Protein AF-A0A1F6Y5P2-F1 (afdb_monomer)

Structure (mmCIF, N/CA/C/O backbone):
data_AF-A0A1F6Y5P2-F1
#
_entry.id   AF-A0A1F6Y5P2-F1
#
loop_
_atom_site.group_PDB
_atom_site.id
_atom_site.type_symbol
_atom_site.label_atom_id
_atom_site.label_alt_id
_atom_site.label_comp_id
_atom_site.label_asym_id
_atom_site.label_entity_id
_atom_site.label_seq_id
_atom_site.pdbx_PDB_ins_code
_atom_site.Cartn_x
_atom_site.Cartn_y
_atom_site.Cartn_z
_atom_site.occupancy
_atom_site.B_iso_or_equiv
_atom_site.auth_seq_id
_atom_site.auth_comp_id
_atom_site.auth_asym_id
_atom_site.auth_atom_id
_atom_site.pdbx_PDB_model_num
ATOM 1 N N . MET A 1 1 ? -46.418 22.528 -17.786 1.00 38.88 1 MET A N 1
ATOM 2 C CA . MET A 1 1 ? -45.565 21.325 -17.899 1.00 38.88 1 MET A CA 1
ATOM 3 C C . MET A 1 1 ? -44.281 21.585 -17.132 1.00 38.88 1 MET A C 1
ATOM 5 O O . MET A 1 1 ? -43.464 22.357 -17.607 1.00 38.88 1 MET A O 1
ATOM 9 N N . ILE A 1 2 ? -44.121 21.006 -15.942 1.00 45.91 2 ILE A N 1
ATOM 10 C CA . ILE A 1 2 ? -42.828 20.986 -15.246 1.00 45.91 2 ILE A CA 1
ATOM 11 C C . ILE A 1 2 ? -42.398 19.525 -15.236 1.00 45.91 2 ILE A C 1
ATOM 13 O O . ILE A 1 2 ? -43.047 18.684 -14.620 1.00 45.91 2 ILE A O 1
ATOM 17 N N . ASN A 1 3 ? -41.362 19.224 -16.012 1.00 50.91 3 ASN A N 1
ATOM 18 C CA . ASN A 1 3 ? -40.795 17.891 -16.118 1.00 50.91 3 ASN A CA 1
ATOM 19 C C . ASN A 1 3 ? -39.737 17.744 -15.020 1.00 50.91 3 ASN A C 1
ATOM 21 O O . ASN A 1 3 ? -38.602 18.189 -15.178 1.00 50.91 3 ASN A O 1
ATOM 25 N N . ILE A 1 4 ? -40.143 17.192 -13.877 1.00 66.69 4 ILE A N 1
ATOM 26 C CA . ILE A 1 4 ? -39.240 16.874 -12.771 1.00 66.69 4 ILE A CA 1
ATOM 27 C C . ILE A 1 4 ? -38.810 15.429 -12.959 1.00 66.69 4 ILE A C 1
ATOM 29 O O . ILE A 1 4 ? -39.488 14.520 -12.497 1.00 66.69 4 ILE A O 1
ATOM 33 N N . ASN A 1 5 ? -37.715 15.203 -13.672 1.00 67.44 5 ASN A N 1
ATOM 34 C CA . ASN A 1 5 ? -36.987 13.946 -13.560 1.00 67.44 5 ASN A CA 1
ATOM 35 C C . ASN A 1 5 ? -35.669 14.059 -14.298 1.00 67.44 5 ASN A C 1
ATOM 37 O O . ASN A 1 5 ? -35.702 13.980 -15.518 1.00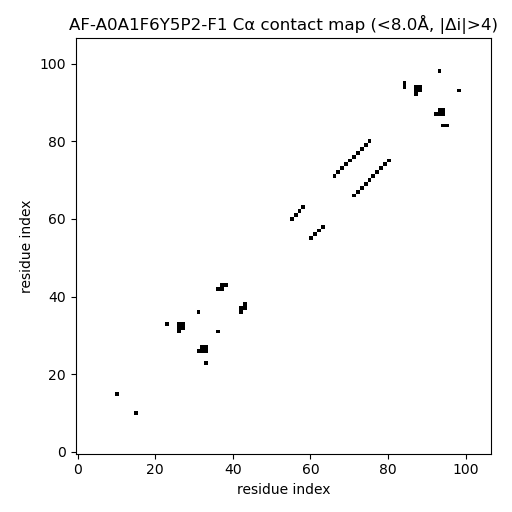 67.44 5 ASN A O 1
ATOM 41 N N . ARG A 1 6 ? -34.555 14.206 -13.560 1.00 64.56 6 ARG A N 1
ATOM 42 C CA . ARG A 1 6 ? -33.259 13.524 -13.785 1.00 64.56 6 ARG A CA 1
ATOM 43 C C . ARG A 1 6 ? -32.299 13.781 -12.611 1.00 64.56 6 ARG A C 1
ATOM 45 O O . ARG A 1 6 ? -31.467 14.672 -12.687 1.00 64.56 6 ARG A O 1
ATOM 52 N N . TYR A 1 7 ? -32.362 12.948 -11.573 1.00 56.75 7 TYR A N 1
ATOM 53 C CA . TYR A 1 7 ? -31.217 12.696 -10.685 1.00 56.75 7 TYR A CA 1
ATOM 54 C C . TYR A 1 7 ? -31.185 11.214 -10.304 1.00 56.75 7 TYR A C 1
ATOM 56 O O . TYR A 1 7 ? -31.395 10.841 -9.159 1.00 56.75 7 TYR A O 1
ATOM 64 N N . PHE A 1 8 ? -30.911 10.354 -11.286 1.00 57.56 8 PHE A N 1
ATOM 65 C CA . PHE A 1 8 ? -30.333 9.038 -11.003 1.00 57.56 8 PHE A CA 1
ATOM 66 C C . PHE A 1 8 ? -28.807 9.178 -11.058 1.00 57.56 8 PHE A C 1
ATOM 68 O O . PHE A 1 8 ? -28.141 8.699 -11.970 1.00 57.56 8 PHE A O 1
ATOM 75 N N . GLY A 1 9 ? -28.265 9.945 -10.111 1.00 62.66 9 GLY A N 1
ATOM 76 C CA . GLY A 1 9 ? -26.845 9.908 -9.783 1.00 62.66 9 GLY A CA 1
ATOM 77 C C . GLY A 1 9 ? -26.668 8.909 -8.649 1.00 62.66 9 GLY A C 1
ATOM 78 O O . GLY A 1 9 ? -27.421 8.963 -7.679 1.00 62.66 9 GLY A O 1
ATOM 79 N N . GLY A 1 10 ? -25.712 7.986 -8.768 1.00 70.50 10 GLY A N 1
ATOM 80 C CA . GLY A 1 10 ? -25.313 7.140 -7.641 1.00 70.50 10 GLY A CA 1
ATOM 81 C C . GLY A 1 10 ? -24.970 7.981 -6.406 1.00 70.50 10 GLY A C 1
ATOM 82 O O . GLY A 1 10 ? -24.742 9.190 -6.507 1.00 70.50 10 GLY A O 1
ATOM 83 N N . ILE A 1 11 ? -24.947 7.355 -5.230 1.00 77.44 11 ILE A N 1
ATOM 84 C CA . ILE A 1 11 ? -24.641 8.063 -3.982 1.00 77.44 11 ILE A CA 1
ATOM 85 C C . ILE A 1 11 ? -23.246 8.690 -4.119 1.00 77.44 11 ILE A C 1
ATOM 87 O O . ILE A 1 11 ? -22.252 7.986 -4.289 1.00 77.44 11 ILE A O 1
ATOM 91 N N . SER A 1 12 ? -23.172 10.022 -4.091 1.00 87.69 12 SER A N 1
ATOM 92 C CA . SER A 1 12 ? -21.899 10.742 -4.122 1.00 87.69 12 SER A CA 1
ATOM 93 C C . SER A 1 12 ? -21.115 10.474 -2.835 1.00 87.69 12 SER A C 1
ATOM 95 O O . SER A 1 12 ? -21.706 10.189 -1.795 1.00 87.69 12 SER A O 1
ATOM 97 N N . ILE A 1 13 ? -19.785 10.607 -2.865 1.00 89.38 13 ILE A N 1
ATOM 98 C CA . ILE A 1 13 ? -18.936 10.427 -1.669 1.00 89.38 13 ILE A CA 1
ATOM 99 C C . ILE A 1 13 ? -19.420 11.323 -0.515 1.00 89.38 13 ILE A C 1
ATOM 101 O O . ILE A 1 13 ? -19.518 10.875 0.624 1.00 89.38 13 ILE A O 1
ATOM 105 N N . LEU A 1 14 ? -19.818 12.563 -0.823 1.00 88.69 14 LEU A N 1
ATOM 106 C CA . LEU A 1 14 ? -20.424 13.482 0.146 1.00 88.69 14 LEU A CA 1
ATOM 107 C C . LEU A 1 14 ? -21.756 12.956 0.699 1.00 88.69 14 LEU A C 1
ATOM 109 O O . LEU A 1 14 ? -22.011 13.088 1.892 1.00 88.69 14 LEU A O 1
ATOM 113 N N . GLY A 1 15 ? -22.581 12.328 -0.141 1.00 90.38 15 GLY A N 1
ATOM 114 C CA . GLY A 1 15 ? -23.816 11.669 0.281 1.00 90.38 15 GLY A CA 1
ATOM 115 C C . GLY A 1 15 ? -23.567 10.489 1.224 1.00 90.38 15 GLY A C 1
ATOM 116 O O . GLY A 1 15 ? -24.272 10.360 2.220 1.00 90.38 15 GLY A O 1
ATOM 117 N N . VAL A 1 16 ? -22.539 9.672 0.968 1.00 93.56 16 VAL A N 1
ATOM 118 C CA . VAL A 1 16 ? -22.152 8.556 1.854 1.00 93.56 16 VAL A CA 1
ATOM 119 C C . VAL A 1 16 ? -21.663 9.073 3.209 1.00 93.56 16 VAL A C 1
ATOM 121 O O . VAL A 1 16 ? -22.075 8.556 4.245 1.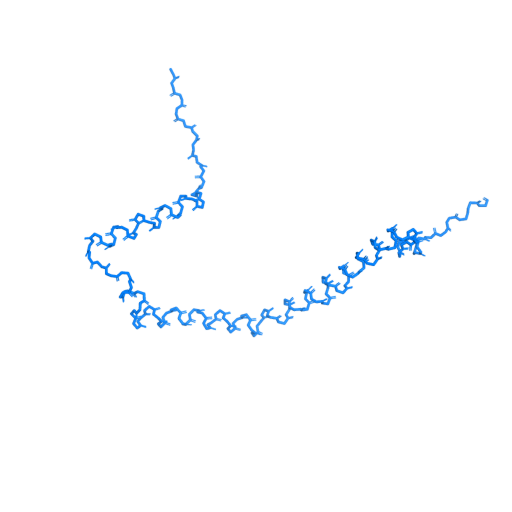00 93.56 16 VAL A O 1
ATOM 124 N N . LEU A 1 17 ? -20.828 10.116 3.222 1.00 93.12 17 LEU A N 1
ATOM 125 C CA . LEU A 1 17 ? -20.340 10.724 4.464 1.00 93.12 17 LEU A CA 1
ATOM 126 C C . LEU A 1 17 ? -21.482 11.343 5.278 1.00 93.12 17 LEU A C 1
ATOM 128 O O . LEU A 1 17 ? -21.575 11.107 6.482 1.00 93.12 17 LEU A O 1
ATOM 132 N N . LEU A 1 18 ? -22.379 12.084 4.620 1.00 94.06 18 LEU A N 1
ATOM 133 C CA . LEU A 1 18 ? -23.557 12.664 5.263 1.00 94.06 18 LEU A CA 1
ATOM 134 C C . LEU A 1 18 ? -24.466 11.574 5.848 1.00 94.06 18 LEU A C 1
ATOM 136 O O . LEU A 1 18 ? -24.914 11.695 6.986 1.00 94.06 18 LEU A O 1
ATOM 140 N N . LEU A 1 19 ? -24.695 10.491 5.101 1.00 93.88 19 LEU A N 1
ATOM 141 C CA . LEU A 1 19 ? -25.454 9.337 5.578 1.00 93.88 19 LEU A CA 1
ATOM 142 C C . LEU A 1 19 ? -24.794 8.698 6.810 1.00 93.88 19 LEU A C 1
ATOM 144 O O . LEU A 1 19 ? -25.487 8.391 7.777 1.00 93.88 19 LEU A O 1
ATOM 148 N N . GLY A 1 20 ? -23.465 8.559 6.812 1.00 93.62 20 GLY A N 1
ATOM 149 C CA . GLY A 1 20 ? -22.704 8.076 7.967 1.00 93.62 20 GLY A CA 1
ATOM 150 C C . GLY A 1 20 ? -22.909 8.942 9.213 1.00 93.62 20 GLY A C 1
ATOM 151 O O . GLY A 1 20 ? -23.187 8.413 10.288 1.00 93.62 20 GLY A O 1
ATOM 152 N N . VAL A 1 21 ? -22.865 10.270 9.066 1.00 94.50 21 VAL A N 1
ATOM 153 C CA . VAL A 1 21 ? -23.144 11.211 10.167 1.00 94.50 21 VAL A CA 1
ATOM 154 C C . VAL A 1 21 ? -24.576 11.051 10.685 1.00 94.50 21 VAL A C 1
ATOM 156 O O . VAL A 1 21 ? -24.782 10.990 11.896 1.00 94.50 21 VAL A O 1
ATOM 159 N N . ILE A 1 22 ? -25.568 10.928 9.797 1.00 95.69 22 ILE A N 1
ATOM 160 C CA . ILE A 1 22 ? -26.972 10.721 10.191 1.00 95.69 22 ILE A CA 1
ATOM 161 C C . ILE A 1 22 ? -27.128 9.419 10.987 1.00 95.69 22 ILE A C 1
ATOM 163 O O . ILE A 1 22 ? -27.766 9.422 12.037 1.00 95.69 22 ILE A O 1
ATOM 167 N N . ILE A 1 23 ? -26.512 8.322 10.542 1.00 94.38 23 ILE A N 1
ATOM 168 C CA . ILE A 1 23 ? -26.548 7.035 11.252 1.00 94.38 23 ILE A CA 1
ATOM 169 C C . ILE A 1 23 ? -25.933 7.165 12.653 1.00 94.38 23 ILE A C 1
ATOM 171 O O . ILE A 1 23 ? -26.537 6.720 13.628 1.00 94.38 23 ILE A O 1
ATOM 175 N N . ILE A 1 24 ? -24.777 7.825 12.774 1.00 92.69 24 ILE A N 1
ATOM 176 C CA . ILE A 1 24 ? -24.115 8.091 14.062 1.00 92.69 24 ILE A CA 1
ATOM 177 C C . ILE A 1 24 ? -25.040 8.870 15.009 1.00 92.69 24 ILE A C 1
ATOM 179 O O . ILE A 1 24 ? -25.155 8.515 16.185 1.00 92.69 24 ILE A O 1
ATOM 183 N N . LEU A 1 25 ? -25.734 9.897 14.507 1.00 92.94 25 LEU A N 1
ATOM 184 C CA . LEU A 1 25 ? -26.686 10.685 15.294 1.00 92.94 25 LEU A CA 1
ATOM 185 C C . LEU A 1 25 ? -27.891 9.848 15.748 1.00 92.94 25 LEU A C 1
ATOM 187 O O . LEU A 1 25 ? -28.284 9.938 16.910 1.00 92.94 25 LEU A O 1
ATOM 191 N N . VAL A 1 26 ? -28.446 9.004 14.872 1.00 94.75 26 VAL A N 1
ATOM 192 C CA . VAL A 1 26 ? -29.565 8.102 15.203 1.00 94.75 26 VAL A CA 1
ATOM 193 C C . VAL A 1 26 ? -29.157 7.104 16.290 1.00 94.75 26 VAL A C 1
ATOM 195 O O . VAL A 1 26 ? -29.863 6.957 17.283 1.00 94.75 26 VAL A O 1
ATOM 198 N N . ILE A 1 27 ? -27.996 6.460 16.158 1.00 91.94 27 ILE A N 1
ATOM 199 C CA . ILE A 1 27 ? -27.459 5.530 17.167 1.00 91.94 27 ILE A CA 1
ATOM 200 C C . ILE A 1 27 ? -27.227 6.253 18.505 1.00 91.94 27 ILE A C 1
ATOM 202 O O . ILE A 1 27 ? -27.603 5.742 19.564 1.00 91.94 27 ILE A O 1
ATOM 206 N N . SER A 1 28 ? -26.686 7.474 18.456 1.00 89.50 28 SER A N 1
ATOM 207 C CA . SER A 1 28 ? -26.468 8.303 19.648 1.00 89.50 28 SER A CA 1
ATOM 208 C C . SER A 1 28 ? -27.785 8.695 20.333 1.00 89.50 28 SER A C 1
ATOM 210 O O . SER A 1 28 ? -27.850 8.705 21.562 1.00 89.50 28 SER A O 1
ATOM 212 N N . TYR A 1 29 ? -28.857 8.957 19.571 1.00 92.75 29 TYR A N 1
ATOM 213 C CA . TYR A 1 29 ? -30.198 9.233 20.110 1.00 92.75 29 TYR A CA 1
ATOM 214 C C . TYR A 1 29 ? -30.741 8.058 20.938 1.00 92.75 29 TYR A C 1
ATOM 216 O O . TYR A 1 29 ? -31.316 8.265 22.006 1.00 92.75 29 TYR A O 1
ATOM 224 N N . PHE A 1 30 ? -30.476 6.821 20.509 1.00 94.06 30 PHE A N 1
ATOM 225 C CA . PHE A 1 30 ? -30.816 5.610 21.264 1.00 94.06 30 PHE A CA 1
ATOM 226 C C . PHE A 1 30 ? -29.888 5.336 22.462 1.00 94.06 30 PHE A C 1
ATOM 228 O O . PHE A 1 30 ? -30.015 4.294 23.103 1.00 94.06 30 PHE A O 1
ATOM 235 N N . LYS A 1 31 ? -28.976 6.262 22.797 1.00 89.31 31 LYS A N 1
ATOM 236 C CA . LYS A 1 31 ? -27.977 6.137 23.876 1.00 89.31 31 LYS A CA 1
ATOM 237 C C . LYS A 1 31 ? -27.042 4.935 23.712 1.00 89.31 31 LYS A C 1
ATOM 239 O O . LYS A 1 31 ? -26.474 4.451 24.690 1.00 89.31 31 LYS A O 1
ATOM 244 N N . ILE A 1 32 ? -26.863 4.461 22.482 1.00 91.38 32 ILE A N 1
ATOM 245 C CA . ILE A 1 32 ? -25.899 3.410 22.172 1.00 91.38 32 ILE A CA 1
ATOM 246 C C . ILE A 1 32 ? -24.533 4.076 22.002 1.00 91.38 32 ILE A C 1
ATOM 248 O O . ILE A 1 32 ? -24.347 4.933 21.138 1.00 91.38 32 ILE A O 1
ATOM 252 N N . SER A 1 33 ? -23.566 3.685 22.832 1.00 89.25 33 SER A N 1
ATOM 253 C CA . SER A 1 33 ? -22.187 4.153 22.698 1.00 89.25 33 SER A CA 1
ATOM 254 C C . SER A 1 33 ? -21.513 3.447 21.523 1.00 89.25 33 SER A C 1
ATOM 256 O O . SER A 1 33 ? -21.253 2.247 21.579 1.00 89.25 33 SER A O 1
ATOM 258 N N . ILE A 1 34 ? -21.201 4.200 20.465 1.00 87.75 34 ILE A N 1
ATOM 259 C CA . ILE A 1 34 ? -20.455 3.689 19.302 1.00 87.75 34 ILE A CA 1
ATOM 260 C C . ILE A 1 34 ? -19.093 3.155 19.737 1.00 87.75 34 ILE A C 1
ATOM 262 O O . ILE A 1 34 ? -18.667 2.110 19.260 1.00 87.75 34 ILE A O 1
ATOM 266 N N . GLN A 1 35 ? -18.443 3.841 20.679 1.00 89.50 35 GLN A N 1
ATOM 267 C CA . GLN A 1 35 ? -17.178 3.396 21.247 1.00 89.50 35 GLN A CA 1
ATOM 268 C C . GLN A 1 35 ? -17.322 2.014 21.891 1.00 89.50 35 GLN A C 1
ATOM 270 O O . GLN A 1 35 ? -16.558 1.119 21.560 1.00 89.50 35 GLN A O 1
ATOM 275 N N . ALA A 1 36 ? -18.344 1.803 22.727 1.00 89.94 36 ALA A N 1
ATOM 276 C CA . ALA A 1 36 ? -18.565 0.511 23.378 1.00 89.94 36 ALA A CA 1
ATOM 277 C C . ALA A 1 36 ? -18.849 -0.617 22.373 1.00 89.94 36 ALA A C 1
ATOM 279 O O . ALA A 1 36 ? -18.439 -1.754 22.587 1.00 89.94 36 ALA A O 1
ATOM 280 N N . VAL A 1 37 ? -19.529 -0.307 21.264 1.00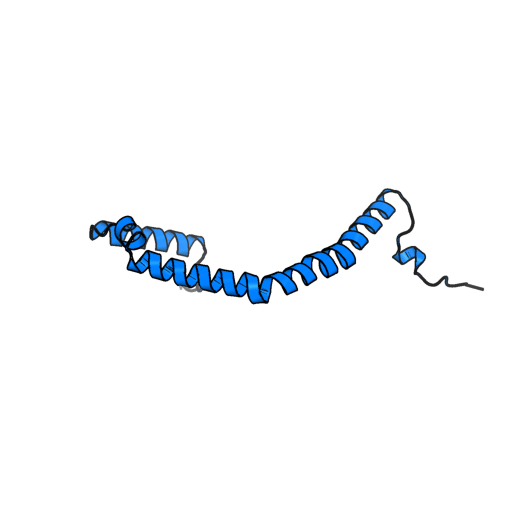 88.62 37 VAL A N 1
ATOM 281 C CA . VAL A 1 37 ? -19.761 -1.272 20.182 1.00 88.62 37 VAL A CA 1
ATOM 282 C C . VAL A 1 37 ? -18.453 -1.593 19.461 1.00 88.62 37 VAL A C 1
ATOM 284 O O . VAL A 1 37 ? -18.127 -2.763 19.304 1.00 88.62 37 VAL A O 1
ATOM 287 N N . VAL A 1 38 ? -17.672 -0.587 19.062 1.00 89.06 38 VAL A N 1
ATOM 288 C CA . VAL A 1 38 ? -16.408 -0.791 18.334 1.00 89.06 38 VAL A CA 1
ATOM 289 C C . VAL A 1 38 ? -15.359 -1.483 19.205 1.00 89.06 38 VAL A C 1
ATOM 291 O O . VAL A 1 38 ? -14.647 -2.353 18.716 1.00 89.06 38 VAL A O 1
ATOM 294 N N . GLU A 1 39 ? -15.274 -1.139 20.487 1.00 92.00 39 GLU A N 1
ATOM 295 C CA . GLU A 1 39 ? -14.330 -1.716 21.453 1.00 92.00 39 GLU A CA 1
ATOM 296 C C . GLU A 1 39 ? -14.810 -3.049 22.046 1.00 92.00 39 GLU A C 1
ATOM 298 O O . GLU A 1 39 ? -14.083 -3.667 22.824 1.00 92.00 39 GLU A O 1
ATOM 303 N N . SER A 1 40 ? -16.010 -3.519 21.680 1.00 93.75 40 SER A N 1
ATOM 304 C CA . SER A 1 40 ? -16.505 -4.819 22.139 1.00 93.75 40 SER A CA 1
ATOM 305 C C . SER A 1 40 ? -15.555 -5.953 21.722 1.00 93.75 40 SER A C 1
ATOM 307 O O . SER A 1 40 ? -15.016 -5.918 20.607 1.00 93.75 40 SER A O 1
ATOM 309 N N . PRO A 1 41 ? -15.355 -6.978 22.573 1.00 92.00 41 PRO A N 1
ATOM 310 C CA . PRO A 1 41 ? -14.517 -8.129 22.241 1.00 92.00 41 PRO A CA 1
ATOM 311 C C . PRO A 1 41 ? -14.904 -8.789 20.912 1.00 92.00 41 PRO A C 1
ATOM 313 O O . PRO A 1 41 ? -14.034 -9.205 20.150 1.00 92.00 41 PRO A O 1
ATOM 316 N N . GLU A 1 42 ? -16.199 -8.836 20.600 1.00 92.31 42 GLU A N 1
ATOM 317 C CA . GLU A 1 42 ? -16.734 -9.412 19.369 1.00 92.31 42 GLU A CA 1
ATOM 318 C C . GLU A 1 42 ? -16.360 -8.570 18.143 1.00 92.31 42 GLU A C 1
ATOM 320 O O . GLU A 1 42 ? -15.925 -9.110 17.122 1.00 92.31 42 GLU A O 1
ATOM 325 N N . SER A 1 43 ? -16.487 -7.242 18.235 1.00 90.19 43 SER A N 1
ATOM 326 C CA . SER A 1 43 ? -16.141 -6.345 17.126 1.00 90.19 43 SER A CA 1
ATOM 327 C C . SER A 1 43 ? -14.635 -6.288 16.893 1.00 90.19 43 SER A C 1
ATOM 329 O O . SER A 1 43 ? -14.195 -6.365 15.745 1.00 90.19 43 SER A O 1
ATOM 331 N N . GLN A 1 44 ? -13.838 -6.225 17.963 1.00 94.88 44 GLN A N 1
ATOM 332 C CA . GLN A 1 44 ? -12.378 -6.282 17.880 1.00 94.88 44 GLN A CA 1
ATOM 333 C C . GLN A 1 44 ? -11.897 -7.628 17.326 1.00 94.88 44 GLN A C 1
ATOM 335 O O . GLN A 1 44 ? -11.041 -7.652 16.443 1.00 94.88 44 GLN A O 1
ATOM 340 N N . GLY A 1 45 ? -12.485 -8.742 17.773 1.00 92.94 45 GLY A N 1
ATOM 341 C CA . GLY A 1 45 ? -12.168 -10.079 17.269 1.00 92.94 45 GLY A CA 1
ATOM 342 C C . GLY A 1 45 ? -12.461 -10.232 15.776 1.00 92.94 45 GLY A C 1
ATOM 343 O O . GLY A 1 45 ? -11.607 -10.702 15.025 1.00 92.94 45 GLY A O 1
ATOM 344 N N . ASN A 1 46 ? -13.627 -9.765 15.318 1.00 91.12 46 ASN A N 1
ATOM 345 C CA . ASN A 1 46 ? -13.993 -9.792 13.900 1.00 91.12 46 ASN A CA 1
ATOM 346 C C . ASN A 1 46 ? -13.089 -8.893 13.048 1.00 91.12 46 ASN A C 1
ATOM 348 O O . ASN A 1 46 ? -12.655 -9.296 11.968 1.00 91.12 46 ASN A O 1
ATOM 352 N N . PHE A 1 47 ? -12.791 -7.682 13.528 1.00 92.88 47 PHE A N 1
ATOM 353 C CA . PHE A 1 47 ? -11.901 -6.765 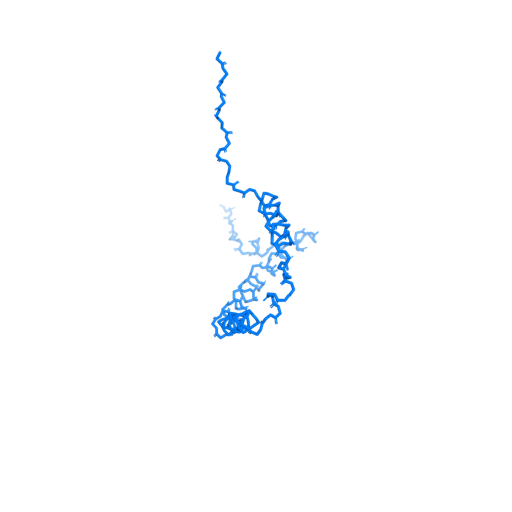12.823 1.00 92.88 47 PHE A CA 1
ATOM 354 C C . PHE A 1 47 ? -10.486 -7.337 12.718 1.00 92.88 47 PHE A C 1
ATOM 356 O O . PHE A 1 47 ? -9.922 -7.341 11.625 1.00 92.88 47 PHE A O 1
ATOM 363 N N . SER A 1 48 ? -9.946 -7.883 13.815 1.00 91.62 48 SER A N 1
ATOM 364 C CA . SER A 1 48 ? -8.641 -8.554 13.819 1.00 91.62 48 SER A CA 1
ATOM 365 C C . SER A 1 48 ? -8.636 -9.729 12.852 1.00 91.62 48 SER A C 1
ATOM 367 O O . SER A 1 48 ? -7.757 -9.799 12.008 1.00 91.62 48 SER A O 1
ATOM 369 N N . TYR A 1 49 ? -9.654 -10.595 12.875 1.00 90.44 49 TYR A N 1
ATOM 370 C CA . TYR A 1 49 ? -9.738 -11.735 11.961 1.00 90.44 49 TYR A CA 1
ATOM 371 C C . TYR A 1 49 ? -9.662 -11.315 10.487 1.00 90.44 49 TYR A C 1
ATOM 373 O O . TYR A 1 49 ? -8.894 -11.890 9.711 1.00 90.44 49 TYR A O 1
ATOM 381 N N . VAL A 1 50 ? -10.425 -10.290 10.093 1.00 92.25 50 VAL A N 1
ATOM 382 C CA . VAL A 1 50 ? -10.414 -9.782 8.713 1.00 92.25 50 VAL A CA 1
ATOM 383 C C . VAL A 1 50 ? -9.088 -9.098 8.388 1.00 92.25 50 VAL A C 1
ATOM 385 O O . VAL A 1 50 ? -8.539 -9.326 7.307 1.00 92.25 50 VAL A O 1
ATOM 388 N N . ALA A 1 51 ? -8.558 -8.280 9.298 1.00 91.19 51 ALA A N 1
ATOM 389 C CA . ALA A 1 51 ? -7.294 -7.577 9.109 1.00 91.19 51 ALA A CA 1
ATOM 390 C C . ALA A 1 51 ? -6.115 -8.553 8.983 1.00 91.19 51 ALA A C 1
ATOM 392 O O . ALA A 1 51 ? -5.318 -8.432 8.052 1.00 91.19 51 ALA A O 1
ATOM 393 N N . ASP A 1 52 ? -6.041 -9.553 9.858 1.00 94.12 52 ASP A N 1
ATOM 394 C CA . ASP A 1 52 ? -4.999 -10.576 9.873 1.00 94.12 52 ASP A CA 1
ATOM 395 C C . ASP A 1 52 ? -5.090 -11.471 8.638 1.00 94.12 52 ASP A C 1
ATOM 397 O O . ASP A 1 52 ? -4.079 -11.702 7.973 1.00 94.12 52 ASP A O 1
ATOM 401 N N . SER A 1 53 ? -6.301 -11.889 8.254 1.00 92.81 53 SER A N 1
ATOM 402 C CA . SER A 1 53 ? -6.524 -12.651 7.019 1.00 92.81 53 SER A CA 1
ATOM 403 C C . SER A 1 53 ? -6.102 -11.849 5.790 1.00 92.81 53 SER A C 1
ATOM 405 O O . SER A 1 53 ? -5.372 -12.347 4.937 1.00 92.81 53 SER A O 1
ATOM 407 N N . SER A 1 54 ? -6.495 -10.576 5.715 1.00 92.44 54 SER A N 1
ATOM 408 C CA . SER A 1 54 ? -6.121 -9.691 4.605 1.00 92.44 54 SER A CA 1
ATOM 409 C C . SER A 1 54 ? -4.610 -9.465 4.553 1.00 92.44 54 SER A C 1
ATOM 411 O O . SER A 1 54 ? -4.012 -9.462 3.477 1.00 92.44 54 SER A O 1
ATOM 413 N N . ARG A 1 55 ? -3.970 -9.314 5.718 1.00 94.06 55 ARG A N 1
ATOM 414 C CA . ARG A 1 55 ? -2.521 -9.153 5.839 1.00 94.06 55 ARG A CA 1
ATOM 415 C C . ARG A 1 55 ? -1.772 -10.420 5.440 1.00 94.06 55 ARG A C 1
ATOM 417 O O . ARG A 1 55 ? -0.751 -10.302 4.767 1.00 94.06 55 ARG A O 1
ATOM 424 N N . SER A 1 56 ? -2.258 -11.599 5.822 1.00 93.88 56 SER A N 1
ATOM 425 C CA . SER A 1 56 ? -1.712 -12.884 5.370 1.00 93.88 56 SER A CA 1
ATOM 426 C C . SER A 1 56 ? -1.859 -13.015 3.860 1.00 93.88 56 SER A C 1
ATOM 428 O O . SER A 1 56 ? -0.855 -13.185 3.181 1.00 93.88 56 SER A O 1
ATOM 430 N N . VAL A 1 57 ? -3.048 -12.776 3.297 1.00 95.50 57 VAL A N 1
ATOM 431 C CA . VAL A 1 57 ? -3.252 -12.823 1.840 1.00 95.50 57 VAL A CA 1
ATOM 432 C C . VAL A 1 57 ? -2.298 -11.877 1.107 1.00 95.50 57 VAL A C 1
ATOM 434 O O . VAL A 1 57 ? -1.663 -12.260 0.120 1.00 95.50 57 VAL A O 1
ATOM 437 N N . TRP A 1 58 ? -2.147 -10.649 1.607 1.00 94.94 58 TRP A N 1
ATOM 438 C CA . TRP A 1 58 ? -1.191 -9.702 1.053 1.00 94.94 58 TRP A CA 1
ATOM 439 C C . TRP A 1 58 ? 0.242 -10.230 1.131 1.00 94.94 58 TRP A C 1
ATOM 441 O O . TRP A 1 58 ? 0.926 -10.265 0.115 1.00 94.94 58 TRP A O 1
ATOM 451 N N . ASN A 1 59 ? 0.705 -10.652 2.305 1.00 96.06 59 ASN A N 1
ATOM 452 C CA . ASN A 1 59 ? 2.095 -11.062 2.501 1.00 96.06 59 ASN A CA 1
ATOM 453 C C . ASN A 1 59 ? 2.451 -12.359 1.770 1.00 96.06 59 ASN A C 1
ATOM 455 O O . ASN A 1 59 ? 3.540 -12.439 1.200 1.00 96.06 59 ASN A O 1
ATOM 459 N N . ASP A 1 60 ? 1.543 -13.329 1.770 1.00 95.69 60 ASP A N 1
ATOM 460 C CA . ASP A 1 60 ? 1.801 -14.687 1.302 1.00 95.69 60 ASP A CA 1
ATOM 461 C C . ASP A 1 60 ? 1.603 -14.811 -0.213 1.00 95.69 60 ASP A C 1
ATOM 463 O O . ASP A 1 60 ? 2.337 -15.549 -0.871 1.00 95.69 60 ASP A O 1
ATOM 467 N N . TYR A 1 61 ? 0.668 -14.044 -0.792 1.00 93.25 61 TYR A N 1
ATOM 468 C CA . TYR A 1 61 ? 0.314 -14.177 -2.209 1.00 93.25 61 TYR A CA 1
ATOM 469 C C . TYR A 1 61 ? 0.592 -12.933 -3.046 1.00 93.25 61 TYR A C 1
ATOM 471 O O . TYR A 1 61 ? 1.069 -13.060 -4.171 1.00 93.25 61 TYR A O 1
ATOM 479 N N . LEU A 1 62 ? 0.302 -11.731 -2.541 1.00 96.00 62 LEU A N 1
ATOM 480 C CA . LEU A 1 62 ? 0.284 -10.526 -3.384 1.00 96.00 62 LEU A CA 1
ATOM 481 C C . LEU A 1 62 ? 1.575 -9.713 -3.320 1.00 96.00 62 LEU A C 1
ATOM 483 O O . LEU A 1 62 ? 1.964 -9.099 -4.310 1.00 96.00 62 LEU A O 1
ATOM 487 N N . LYS A 1 63 ? 2.274 -9.730 -2.187 1.00 96.44 63 LYS A N 1
ATOM 488 C CA . LYS A 1 63 ? 3.440 -8.885 -1.932 1.00 96.44 63 LYS A CA 1
ATOM 489 C C . LYS A 1 63 ? 4.549 -9.139 -2.944 1.00 96.44 63 LYS A C 1
ATOM 491 O O . LYS A 1 63 ? 5.077 -8.190 -3.510 1.00 96.44 63 LYS A O 1
ATOM 496 N N . ARG A 1 64 ? 4.889 -10.409 -3.179 1.00 94.75 64 ARG A N 1
ATOM 497 C CA . ARG A 1 64 ? 5.956 -10.805 -4.108 1.00 94.75 64 ARG A CA 1
ATOM 498 C C . ARG A 1 64 ? 5.651 -10.439 -5.569 1.00 94.75 64 ARG A C 1
ATOM 500 O O . ARG A 1 64 ? 6.499 -9.790 -6.181 1.00 94.75 64 ARG A O 1
ATOM 507 N N . PRO A 1 65 ? 4.492 -10.801 -6.153 1.00 94.81 65 PRO A N 1
ATOM 508 C CA . PRO A 1 65 ? 4.180 -10.390 -7.518 1.00 94.81 65 PRO A CA 1
ATOM 509 C C . PRO A 1 65 ? 4.022 -8.872 -7.634 1.00 94.81 65 PRO A C 1
ATOM 511 O O . PRO A 1 65 ? 4.535 -8.297 -8.587 1.00 94.81 65 PRO A O 1
ATOM 514 N N . ALA A 1 66 ? 3.410 -8.198 -6.655 1.00 95.81 66 ALA A N 1
ATOM 515 C CA . ALA A 1 66 ? 3.321 -6.739 -6.658 1.00 95.81 66 ALA A CA 1
ATOM 516 C C . ALA A 1 66 ? 4.707 -6.079 -6.628 1.00 95.81 66 ALA A C 1
ATOM 518 O O . ALA A 1 66 ? 4.953 -5.151 -7.393 1.00 95.81 66 ALA A O 1
ATOM 519 N N . SER A 1 67 ? 5.636 -6.579 -5.803 1.00 95.38 67 SER A N 1
ATOM 520 C CA . SER A 1 67 ? 7.002 -6.050 -5.764 1.00 95.38 67 SER A CA 1
ATOM 521 C C . SER A 1 67 ? 7.768 -6.303 -7.059 1.00 95.38 67 SER A C 1
ATOM 523 O O . SER A 1 67 ? 8.520 -5.431 -7.473 1.00 95.38 67 SER A O 1
ATOM 525 N N . TYR A 1 68 ? 7.564 -7.453 -7.705 1.00 93.81 68 TYR A N 1
ATOM 526 C CA . TYR A 1 68 ? 8.176 -7.760 -9.000 1.00 93.81 68 TYR A CA 1
ATOM 527 C C . TYR A 1 68 ? 7.654 -6.818 -10.094 1.00 93.81 68 TYR A C 1
ATOM 529 O O . TYR A 1 68 ? 8.427 -6.169 -10.791 1.00 93.81 68 TYR A O 1
ATOM 537 N N . LEU A 1 69 ? 6.329 -6.670 -10.201 1.00 95.75 69 LEU A N 1
ATOM 538 C CA . LEU A 1 69 ? 5.715 -5.764 -11.175 1.00 95.75 69 LEU A CA 1
ATOM 539 C C . LEU A 1 69 ? 6.142 -4.309 -10.951 1.00 95.75 69 LEU A C 1
ATOM 541 O O . LEU A 1 69 ? 6.363 -3.573 -11.909 1.00 95.75 69 LEU A O 1
ATOM 545 N N . TRP A 1 70 ? 6.255 -3.882 -9.695 1.00 96.06 70 TRP A N 1
ATOM 546 C CA . TRP A 1 70 ? 6.621 -2.509 -9.378 1.00 96.06 70 TRP A CA 1
ATOM 547 C 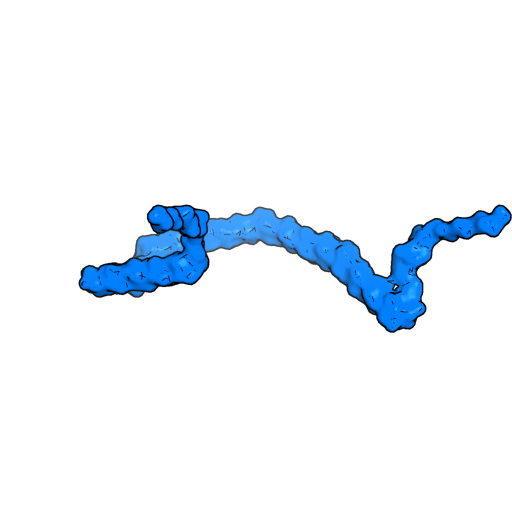C . TRP A 1 70 ? 8.108 -2.231 -9.598 1.00 96.06 70 TRP A C 1
ATOM 549 O O . TRP A 1 70 ? 8.452 -1.302 -10.321 1.00 96.06 70 TRP A O 1
ATOM 559 N N . ASN A 1 71 ? 8.992 -3.021 -8.991 1.00 94.38 71 ASN A N 1
ATOM 560 C CA . ASN A 1 71 ? 10.425 -2.742 -9.037 1.00 94.38 71 ASN A CA 1
ATOM 561 C C . ASN A 1 71 ? 11.027 -3.177 -10.376 1.00 94.38 71 ASN A C 1
ATOM 563 O O . ASN A 1 71 ? 11.627 -2.368 -11.075 1.00 94.38 71 ASN A O 1
ATOM 567 N N . ASP A 1 72 ? 10.795 -4.423 -10.775 1.00 92.00 72 ASP A N 1
ATOM 568 C CA . ASP A 1 72 ? 11.547 -5.016 -11.880 1.00 92.00 72 ASP A CA 1
ATOM 569 C C . ASP A 1 72 ? 10.934 -4.668 -13.241 1.00 92.00 72 ASP A C 1
ATOM 571 O O . ASP A 1 72 ? 11.640 -4.567 -14.239 1.00 92.00 72 ASP A O 1
ATOM 575 N N . ILE A 1 73 ? 9.613 -4.464 -13.308 1.00 92.31 73 ILE A N 1
ATOM 576 C CA . ILE A 1 73 ? 8.962 -4.046 -14.556 1.00 92.31 73 ILE A CA 1
ATOM 577 C C . ILE A 1 73 ? 8.810 -2.532 -14.603 1.00 92.31 73 ILE A C 1
ATOM 579 O O . ILE A 1 73 ? 9.343 -1.876 -15.496 1.00 92.31 73 ILE A O 1
ATOM 583 N N . PHE A 1 74 ? 8.048 -1.955 -13.675 1.00 93.50 74 PHE A N 1
ATOM 584 C CA . PHE A 1 74 ? 7.698 -0.547 -13.793 1.00 93.50 74 PHE A CA 1
ATOM 585 C C . PHE A 1 74 ? 8.904 0.368 -13.563 1.00 93.50 74 PHE A C 1
ATOM 587 O O . PHE A 1 74 ? 9.145 1.249 -14.386 1.00 93.50 74 PHE A O 1
ATOM 594 N N . ILE A 1 75 ? 9.674 0.169 -12.489 1.00 94.38 75 ILE A N 1
ATOM 595 C CA . ILE A 1 75 ? 10.841 1.015 -12.219 1.00 94.38 75 ILE A CA 1
ATOM 596 C C . ILE A 1 75 ? 11.957 0.724 -13.227 1.00 94.38 75 ILE A C 1
ATOM 598 O O . ILE A 1 75 ? 12.373 1.641 -13.938 1.00 94.38 75 ILE A O 1
ATOM 602 N N . ASP A 1 76 ? 12.419 -0.522 -13.317 1.00 91.44 76 ASP A N 1
ATOM 603 C CA . ASP A 1 76 ? 13.638 -0.837 -14.069 1.00 91.44 76 ASP A CA 1
ATOM 604 C C . ASP A 1 76 ? 13.4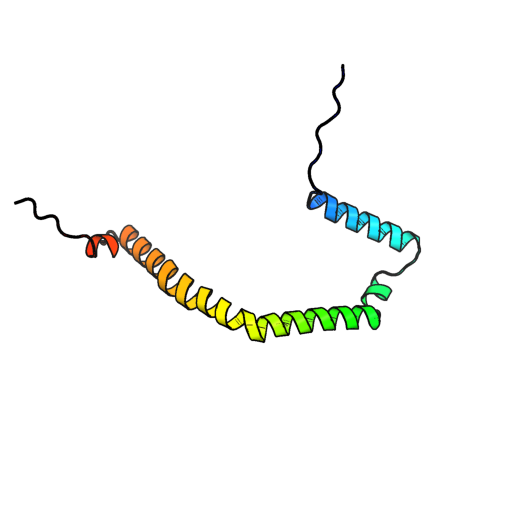58 -0.761 -15.589 1.00 91.44 76 ASP A C 1
ATOM 606 O O . ASP A 1 76 ? 14.294 -0.168 -16.273 1.00 91.44 76 ASP A O 1
ATOM 610 N N . ILE A 1 77 ? 12.367 -1.307 -16.138 1.00 88.25 77 ILE A N 1
ATOM 611 C CA . ILE A 1 77 ? 12.162 -1.315 -17.597 1.00 88.25 77 ILE A CA 1
ATOM 612 C C . ILE A 1 77 ? 11.601 0.025 -18.070 1.00 88.25 77 ILE A C 1
ATOM 614 O O . ILE A 1 77 ? 12.107 0.611 -19.027 1.00 88.25 77 ILE A O 1
ATOM 618 N N . PHE A 1 78 ? 10.540 0.515 -17.427 1.00 92.56 78 PHE A N 1
ATOM 619 C CA . PHE A 1 78 ? 9.834 1.696 -17.920 1.00 92.56 78 PHE A CA 1
ATOM 620 C C . PHE A 1 78 ? 10.402 3.004 -17.359 1.00 92.56 78 PH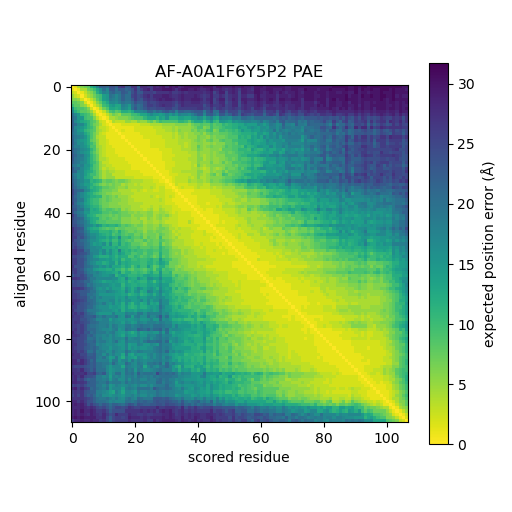E A C 1
ATOM 622 O O . PHE A 1 78 ? 10.820 3.876 -18.121 1.00 92.56 78 PHE A O 1
ATOM 629 N N . TRP A 1 79 ? 10.417 3.167 -16.035 1.00 96.06 79 TRP A N 1
ATOM 630 C CA . TRP A 1 79 ? 10.669 4.460 -15.396 1.00 96.06 79 TRP A CA 1
ATOM 631 C C . TRP A 1 79 ? 12.115 4.932 -15.561 1.00 96.06 79 TRP A C 1
ATOM 633 O O . TRP A 1 79 ? 12.346 6.095 -15.893 1.00 96.06 79 TRP A O 1
ATOM 643 N N . GLN A 1 80 ? 13.094 4.041 -15.384 1.00 94.56 80 GLN A N 1
ATOM 644 C CA . GLN A 1 80 ? 14.508 4.370 -15.586 1.00 94.56 80 GLN A CA 1
ATOM 645 C C . GLN A 1 80 ? 14.795 4.730 -17.044 1.00 94.56 80 GLN A C 1
ATOM 647 O O . GLN A 1 80 ? 15.401 5.769 -17.313 1.00 94.56 80 GLN A O 1
ATOM 652 N N . GLY A 1 81 ? 14.308 3.924 -17.994 1.00 91.75 81 GLY A N 1
ATOM 653 C CA . GLY A 1 81 ? 14.422 4.221 -19.423 1.00 91.75 81 GLY A CA 1
ATOM 654 C C . GLY A 1 81 ? 13.805 5.576 -19.771 1.00 91.75 81 GLY A C 1
ATOM 655 O O . GLY A 1 81 ? 14.439 6.400 -20.432 1.00 91.75 81 GLY A O 1
ATOM 656 N N . PHE A 1 82 ? 12.608 5.856 -19.254 1.00 94.31 82 PHE A N 1
ATOM 657 C CA . PHE A 1 82 ? 11.933 7.136 -19.440 1.00 94.31 82 PHE A CA 1
ATOM 658 C C . PHE A 1 82 ? 12.763 8.316 -18.912 1.00 94.31 82 PHE A C 1
ATOM 660 O O . PHE A 1 82 ? 13.068 9.240 -19.667 1.00 94.31 82 PHE A O 1
ATOM 667 N N . ILE A 1 83 ? 13.180 8.286 -17.642 1.00 96.44 83 ILE A N 1
ATOM 668 C CA . ILE A 1 83 ? 13.925 9.393 -17.025 1.00 96.44 83 ILE A CA 1
ATOM 669 C C . ILE A 1 83 ? 15.287 9.603 -17.694 1.00 96.44 83 ILE A C 1
ATOM 671 O O . ILE A 1 83 ? 15.682 10.749 -17.925 1.00 96.44 83 ILE A O 1
ATOM 675 N N . ASN A 1 84 ? 15.990 8.529 -18.056 1.00 95.38 84 ASN A N 1
ATOM 676 C CA . ASN A 1 84 ? 17.272 8.626 -18.750 1.00 95.38 84 ASN A CA 1
ATOM 677 C C . ASN A 1 84 ? 17.121 9.309 -20.111 1.00 95.38 84 ASN A C 1
ATOM 679 O O . ASN A 1 84 ? 17.875 10.232 -20.419 1.00 95.38 84 ASN A O 1
ATOM 683 N N . ASN A 1 85 ? 16.111 8.930 -20.893 1.00 94.25 85 ASN A N 1
ATOM 684 C CA . ASN A 1 85 ? 15.849 9.561 -22.184 1.00 94.25 85 ASN A CA 1
ATOM 685 C C . ASN A 1 85 ? 15.394 11.019 -22.034 1.00 94.25 85 ASN A C 1
ATOM 687 O O . ASN A 1 85 ? 15.889 11.886 -22.751 1.00 94.25 85 ASN A O 1
ATOM 691 N N . MET A 1 86 ? 14.564 11.332 -21.037 1.00 95.94 86 MET A N 1
ATOM 692 C CA . MET A 1 86 ? 14.199 12.719 -20.717 1.00 95.94 86 MET A CA 1
ATOM 693 C C . MET A 1 86 ? 15.418 13.573 -20.343 1.00 95.94 86 MET A C 1
ATOM 695 O O . MET A 1 86 ? 15.531 14.723 -20.770 1.00 95.94 86 MET A O 1
ATOM 699 N N . LYS A 1 87 ? 16.360 13.012 -19.578 1.00 96.38 87 LYS A N 1
ATOM 700 C CA . LYS A 1 87 ? 17.619 13.680 -19.234 1.00 96.38 87 LYS A CA 1
ATOM 701 C C . LYS A 1 87 ? 18.481 13.929 -20.474 1.00 96.38 87 LYS A C 1
ATOM 703 O O . LYS A 1 87 ? 19.014 15.023 -20.620 1.00 96.38 87 LYS A O 1
ATOM 708 N N . ARG A 1 88 ? 18.575 12.954 -21.382 1.00 95.25 88 ARG A N 1
ATOM 709 C CA . ARG A 1 88 ? 19.310 13.092 -22.651 1.00 95.25 88 ARG A CA 1
ATOM 710 C C . ARG A 1 88 ? 18.722 14.194 -23.526 1.00 95.25 88 ARG A C 1
ATOM 712 O O . ARG A 1 88 ? 19.479 15.051 -23.962 1.00 95.25 88 ARG A O 1
ATOM 719 N N . ILE A 1 89 ? 17.395 14.244 -23.676 1.00 94.88 89 ILE A N 1
ATOM 720 C CA . ILE A 1 89 ? 16.704 15.315 -24.416 1.00 94.88 89 ILE A CA 1
ATOM 721 C C . ILE A 1 89 ? 17.028 16.686 -23.816 1.00 94.88 89 ILE A C 1
ATOM 723 O O . ILE A 1 89 ? 17.394 17.607 -24.542 1.00 94.88 89 ILE A O 1
ATOM 727 N N . ARG A 1 90 ? 16.936 16.821 -22.487 1.00 95.38 90 ARG A N 1
ATOM 728 C CA . ARG A 1 90 ? 17.274 18.068 -21.783 1.00 95.38 90 ARG A CA 1
ATOM 729 C C . ARG A 1 90 ? 18.724 18.494 -22.029 1.00 95.38 90 ARG A C 1
ATOM 731 O O . ARG A 1 90 ? 18.986 19.679 -22.201 1.00 95.38 90 ARG A O 1
ATOM 738 N N . ASP A 1 91 ? 19.644 17.536 -22.035 1.00 96.75 91 ASP A N 1
ATOM 739 C CA . ASP A 1 91 ? 21.081 17.772 -22.195 1.00 96.75 91 ASP A CA 1
ATOM 740 C C . ASP A 1 91 ? 21.506 17.849 -23.684 1.00 96.75 91 ASP A C 1
ATOM 742 O O . ASP A 1 91 ? 22.691 17.996 -23.977 1.00 96.75 91 ASP A O 1
ATOM 746 N N . GLY A 1 92 ? 20.561 17.761 -24.632 1.00 92.88 92 GLY A N 1
ATOM 747 C CA . GLY A 1 92 ? 20.823 17.820 -26.076 1.00 92.88 92 GLY A CA 1
ATOM 748 C C . GLY A 1 92 ? 21.515 16.578 -26.654 1.00 92.88 92 GLY A C 1
ATOM 749 O O . GLY A 1 92 ? 22.135 16.656 -27.712 1.00 92.88 92 GLY A O 1
ATOM 750 N N . MET A 1 93 ? 21.442 15.440 -25.961 1.00 93.62 93 MET A N 1
ATOM 751 C CA . MET A 1 93 ? 22.033 14.165 -26.373 1.00 93.62 93 MET A CA 1
ATOM 752 C C . MET A 1 93 ? 21.005 13.262 -27.078 1.00 93.62 93 MET A C 1
ATOM 754 O O . MET A 1 93 ? 19.831 13.280 -26.700 1.00 93.62 93 MET A O 1
ATOM 758 N N . PRO A 1 94 ? 21.430 12.415 -28.037 1.00 91.06 94 PRO A N 1
ATOM 759 C CA . PRO A 1 94 ? 20.541 11.457 -28.690 1.00 91.06 94 PRO A CA 1
ATOM 760 C C . PRO A 1 94 ? 19.988 10.440 -27.685 1.00 91.06 94 PRO A C 1
ATOM 762 O O . PRO A 1 94 ? 20.707 9.952 -26.798 1.00 91.06 94 PRO A O 1
ATOM 765 N N . THR A 1 95 ? 18.702 10.135 -27.836 1.00 93.06 95 THR A N 1
ATOM 766 C CA . THR A 1 95 ? 17.973 9.149 -27.036 1.00 93.06 95 THR A CA 1
ATOM 767 C C . THR A 1 95 ? 18.355 7.727 -27.429 1.00 93.06 95 THR A C 1
ATOM 769 O O . THR A 1 95 ? 18.948 7.480 -28.478 1.00 93.06 95 THR A O 1
ATOM 772 N N . ASP A 1 96 ? 18.006 6.757 -26.592 1.00 89.69 96 ASP A N 1
ATOM 773 C CA . ASP A 1 96 ? 18.221 5.344 -26.902 1.00 89.69 96 ASP A CA 1
ATOM 774 C C . ASP A 1 96 ? 17.431 4.924 -28.157 1.00 89.69 96 ASP A C 1
ATOM 776 O O . ASP A 1 96 ? 17.901 4.081 -28.917 1.00 89.69 96 ASP A O 1
ATOM 780 N N . PHE A 1 97 ? 16.289 5.569 -28.432 1.00 88.12 97 PHE A N 1
ATOM 781 C CA . PHE A 1 97 ? 15.527 5.379 -29.670 1.00 88.12 97 PHE A CA 1
ATOM 782 C C . PHE A 1 97 ? 16.257 5.932 -30.894 1.00 88.12 97 PHE A C 1
ATOM 784 O O . PHE A 1 97 ? 16.306 5.251 -31.914 1.00 88.12 97 PHE A O 1
ATOM 791 N N . ASP A 1 98 ? 16.865 7.116 -30.785 1.00 88.81 98 ASP A N 1
ATOM 792 C CA . ASP A 1 98 ? 17.665 7.696 -31.873 1.00 88.81 98 ASP A CA 1
ATOM 793 C C . ASP A 1 98 ? 18.869 6.805 -32.202 1.00 88.81 98 ASP A C 1
ATOM 795 O O . ASP A 1 98 ? 19.205 6.609 -33.367 1.00 88.81 98 ASP A O 1
ATOM 799 N N . ASN A 1 99 ? 19.491 6.217 -31.176 1.00 89.94 99 ASN A N 1
ATOM 800 C CA . ASN A 1 99 ? 20.634 5.316 -31.340 1.00 89.94 99 ASN A CA 1
ATOM 801 C C . ASN A 1 99 ? 20.239 3.936 -31.892 1.00 89.94 99 ASN A C 1
ATOM 803 O O . ASN A 1 99 ? 21.042 3.295 -32.566 1.00 89.94 99 ASN A O 1
ATOM 807 N N . ALA A 1 100 ? 19.030 3.458 -31.585 1.00 88.94 100 ALA A N 1
ATOM 808 C CA . ALA A 1 100 ? 18.513 2.177 -32.066 1.00 88.94 100 ALA A CA 1
ATOM 809 C C . ALA A 1 100 ? 17.817 2.279 -33.436 1.00 88.94 100 ALA A C 1
ATOM 811 O O . ALA A 1 100 ? 17.475 1.250 -34.026 1.00 88.94 100 ALA A O 1
ATOM 812 N N . ALA A 1 101 ? 17.583 3.494 -33.941 1.00 87.56 101 ALA A N 1
ATOM 813 C CA . ALA A 1 101 ? 16.942 3.709 -35.227 1.00 87.56 101 ALA A CA 1
ATOM 814 C C . ALA A 1 101 ? 17.843 3.214 -36.379 1.00 87.56 101 ALA A C 1
ATOM 816 O O . ALA A 1 101 ? 19.038 3.519 -36.409 1.00 87.56 101 ALA A O 1
ATOM 817 N N . PRO A 1 102 ? 17.297 2.467 -37.357 1.00 82.69 102 PRO A N 1
ATOM 818 C CA . PRO A 1 102 ? 18.066 2.048 -38.520 1.00 82.69 102 PRO A CA 1
ATOM 819 C C . PRO A 1 102 ? 18.488 3.271 -39.342 1.00 82.69 102 PRO A C 1
ATOM 821 O O . PRO A 1 102 ? 17.666 4.127 -39.677 1.00 82.69 102 PRO A O 1
ATOM 824 N N . THR A 1 103 ? 19.769 3.345 -39.704 1.00 79.56 103 THR A N 1
ATOM 825 C CA . THR A 1 103 ? 20.270 4.388 -40.599 1.00 79.56 103 THR A CA 1
ATOM 826 C C . THR A 1 103 ? 19.785 4.112 -42.019 1.00 79.56 103 THR A C 1
ATOM 828 O O . THR A 1 103 ? 20.206 3.160 -42.676 1.00 79.56 103 THR A O 1
ATOM 831 N N . VAL A 1 104 ? 18.866 4.945 -42.509 1.00 74.06 104 VAL A N 1
ATOM 832 C CA . VAL A 1 104 ? 18.421 4.878 -43.904 1.00 74.06 104 VAL A CA 1
ATOM 833 C C . VAL A 1 104 ? 19.502 5.528 -44.762 1.00 74.06 104 VAL A C 1
ATOM 835 O O . VAL A 1 104 ? 19.654 6.749 -44.771 1.00 74.06 104 VAL A O 1
ATOM 838 N N . ASN A 1 105 ? 20.302 4.705 -45.439 1.00 71.88 105 ASN A N 1
ATOM 839 C CA . ASN A 1 105 ? 21.322 5.183 -46.364 1.00 71.88 105 ASN A CA 1
ATOM 840 C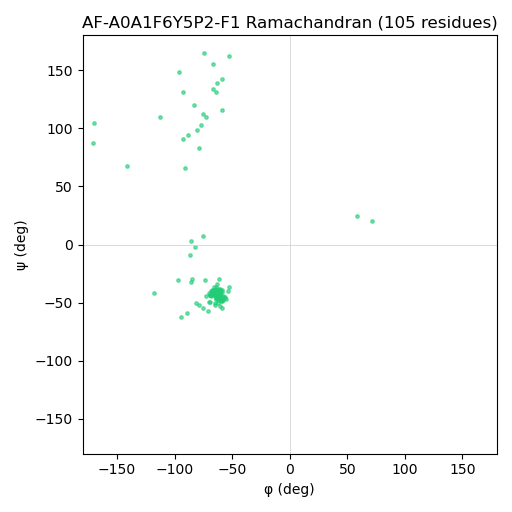 C . ASN A 1 105 ? 20.634 5.515 -47.697 1.00 71.88 105 ASN A C 1
ATOM 842 O O . ASN A 1 105 ? 20.315 4.616 -48.475 1.00 71.88 105 ASN A O 1
ATOM 846 N N . PHE A 1 106 ? 20.331 6.794 -47.924 1.00 68.75 106 PHE A N 1
ATOM 847 C CA . PHE A 1 106 ? 19.805 7.277 -49.202 1.00 68.75 106 PHE A CA 1
ATOM 848 C C . PHE A 1 106 ? 20.972 7.413 -50.184 1.00 68.75 106 PHE A C 1
ATOM 850 O O . PHE A 1 106 ? 21.571 8.482 -50.296 1.00 68.75 106 PHE A O 1
ATOM 857 N N . GLN A 1 107 ? 21.346 6.296 -50.805 1.00 53.41 107 GLN A N 1
ATOM 858 C CA . GLN A 1 107 ? 22.337 6.261 -51.877 1.00 53.41 107 GLN A CA 1
ATOM 859 C C . GLN A 1 107 ? 21.686 6.537 -53.234 1.00 53.41 107 GLN A C 1
ATOM 861 O O . GLN A 1 107 ? 20.539 6.073 -53.437 1.00 53.41 107 GLN A O 1
#

Organism: NCBI:txid1801796

pLDDT: mean 88.23, std 11.71, range [38.88, 96.75]

Secondary structure (DSSP, 8-state):
------------HHHHHHHHHHHHHHHHHTT--HHHHHTSHHHHHHHHHHHHHHHHHIIIIIHHHHHIIIIIIIIIIIIHHHHHHHHHHHTTPPPHHHHHS------

Sequence (107 aa):
MININRYFGGISILGVLLLGVIIILVISYFKISIQAVVESPESQGNFSYVADSSRSVWNDYLKRPASYLWNDIFIDIFWQGFINNMKRIRDGMPTDFDNAAPTVNFQ

Mean predicted aligned error: 12.2 Å

Solvent-accessible surface area (backbone atoms only — not comparable to full-atom values): 6371 Å² tota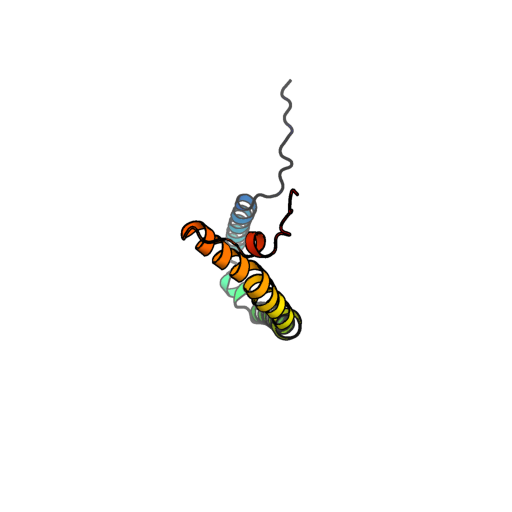l; per-residue (Å²): 138,84,87,87,81,88,81,91,64,74,85,44,74,68,52,52,52,53,49,50,52,51,52,53,52,54,43,46,71,74,70,49,56,65,66,62,54,56,69,26,71,68,45,45,49,53,51,47,51,53,51,52,50,52,50,46,50,38,63,77,65,43,46,62,59,51,48,45,50,45,50,61,42,44,38,59,59,47,46,48,52,50,53,52,35,51,49,24,55,76,73,75,41,82,33,71,65,65,72,69,49,83,82,80,80,88,123

Radius of gyration: 28.32 Å; Cα contacts (8 Å, |Δi|>4): 34; chains: 1; bounding box: 68×36×76 Å

Foldseek 3Di:
DDDPDDDPDPQDPVNVVVVVVVVVVVCVVVVNDPCCVCPPPVNVVVVCVVVVVVVCCCVVPPVVVVCCCVPVPCVPPPVVLVVVQVVCVVVVHDHPCSVPDDDDPPD